Protein AF-A0A7W7MC34-F1 (afdb_monomer_lite)

Foldseek 3Di:
DDDDDDDDDDDDPPPPDDDDDDDDADDDDFFEEEEELQQAPPVPDPDPDDSLVSLLVQLLVCAVGAKYKYAQQAHNVVSSVVNHDAPDKDDFQHHFLATLRIMMGHVADADPVPFDWAADPDADPVVSQPSNDDDGGHTDGDGDPRPRPPPDDDDDDDDDDDDDPDDDDDDDDD

Sequence (174 aa):
MFTTRLAVAALTAAFLAVPAPASAAPSGSFKVLSYNVAGLPDILSSAETDRKSATTAIGRRLTGYDVVHVQEDFNYHAYLYAADTHAHRTPTSGGAGIGSGLNSLSSYAYDTDDFERVRWHSCQLDSGDCLTLRASPSAGYGWPRASTPTSTTCTPTPAPGTATWPPGPTTCAS

Organism: NCBI:txid135948

Radius of gyration: 26.64 Å; chains: 1; bounding box: 45×42×104 Å

InterPro domains:
  IPR036691 Endonuclease/exonuclease/phosphatase superfamily [G3DSA:3.60.10.10] (22-139)
  IPR036691 Endonuclease/exonuclease/phosphatase superfamily [SSF56219] (27-132)

Structure (mmCIF, N/CA/C/O backbone):
data_AF-A0A7W7MC34-F1
#
_entry.id   AF-A0A7W7MC34-F1
#
loop_
_atom_site.group_PDB
_atom_site.id
_atom_site.type_symbol
_atom_site.label_atom_id
_atom_site.label_alt_id
_atom_site.label_comp_id
_atom_site.label_asym_id
_atom_site.label_entity_id
_atom_site.label_seq_id
_atom_site.pdbx_PDB_ins_code
_atom_site.Cartn_x
_atom_site.Cartn_y
_atom_site.Cartn_z
_atom_site.occupancy
_atom_site.B_iso_or_equiv
_atom_site.auth_seq_id
_atom_site.auth_comp_id
_atom_site.auth_asym_id
_atom_site.auth_atom_id
_atom_site.pdbx_PDB_model_num
ATOM 1 N N . MET A 1 1 ? -31.877 -25.792 83.937 1.00 42.47 1 MET A N 1
ATOM 2 C CA . MET A 1 1 ? -30.930 -25.129 83.015 1.00 42.47 1 MET A CA 1
ATOM 3 C C . MET A 1 1 ? -31.214 -25.632 81.608 1.00 42.47 1 MET A C 1
ATOM 5 O O . MET A 1 1 ? -30.833 -26.748 81.300 1.00 42.47 1 MET A O 1
ATOM 9 N N . PHE A 1 2 ? -31.939 -24.864 80.794 1.00 44.22 2 PHE A N 1
ATOM 10 C CA . PHE A 1 2 ? -32.128 -25.147 79.367 1.00 44.22 2 PHE A CA 1
ATOM 11 C C . PHE A 1 2 ? -31.636 -23.924 78.592 1.00 44.22 2 PHE A C 1
ATOM 13 O O . PHE A 1 2 ? -32.106 -22.812 78.814 1.00 44.22 2 PHE A O 1
ATOM 20 N N . THR A 1 3 ? -30.614 -24.125 77.768 1.00 47.94 3 THR A N 1
ATOM 21 C CA . THR A 1 3 ? -29.912 -23.099 76.994 1.00 47.94 3 THR A CA 1
ATOM 22 C C . THR A 1 3 ? -30.612 -22.889 75.654 1.00 47.94 3 THR A C 1
ATOM 24 O O . THR A 1 3 ? -30.510 -23.716 74.751 1.00 47.94 3 THR A O 1
ATOM 27 N N . THR A 1 4 ? -31.320 -21.772 75.508 1.00 49.53 4 THR A N 1
ATOM 28 C CA . THR A 1 4 ? -31.945 -21.360 74.244 1.00 49.53 4 THR A CA 1
ATOM 29 C C . THR A 1 4 ? -30.874 -20.783 73.313 1.00 49.53 4 THR A C 1
ATOM 31 O O . THR A 1 4 ? -30.260 -19.767 73.632 1.00 49.53 4 THR A O 1
ATOM 34 N N . ARG A 1 5 ? -30.615 -21.422 72.166 1.00 53.81 5 ARG A N 1
ATOM 35 C CA . ARG A 1 5 ? -29.725 -20.879 71.125 1.00 53.81 5 ARG A CA 1
ATOM 36 C C . ARG A 1 5 ? -30.542 -20.015 70.162 1.00 53.81 5 ARG A C 1
ATOM 38 O O . ARG A 1 5 ? -31.427 -20.534 69.490 1.00 53.81 5 ARG A O 1
ATOM 45 N N . LEU A 1 6 ? -30.246 -18.716 70.090 1.00 54.81 6 LEU A N 1
ATOM 46 C CA . LEU A 1 6 ? -30.747 -17.844 69.023 1.00 54.81 6 LEU A CA 1
ATOM 47 C C . LEU A 1 6 ? -30.008 -18.178 67.720 1.00 54.81 6 LEU A C 1
ATOM 49 O O . LEU A 1 6 ? -28.784 -18.082 67.659 1.00 54.81 6 LEU A O 1
ATOM 53 N N . ALA A 1 7 ? -30.750 -18.553 66.680 1.00 56.78 7 ALA A N 1
ATOM 54 C CA . ALA A 1 7 ? -30.231 -18.644 65.322 1.00 56.78 7 ALA A CA 1
ATOM 55 C C . ALA A 1 7 ? -30.327 -17.259 64.661 1.00 56.78 7 ALA A C 1
ATOM 57 O O . ALA A 1 7 ? -31.419 -16.716 64.506 1.00 56.78 7 ALA A O 1
ATOM 58 N N . VAL A 1 8 ? -29.185 -16.678 64.291 1.00 55.62 8 VAL A N 1
ATOM 59 C CA . VAL A 1 8 ? -29.127 -15.442 63.501 1.00 55.62 8 VAL A CA 1
ATOM 60 C C . VAL A 1 8 ? -29.364 -15.818 62.039 1.00 55.62 8 VAL A C 1
ATOM 62 O O . VAL A 1 8 ? -28.523 -16.464 61.418 1.00 55.62 8 VAL A O 1
ATOM 65 N N . ALA A 1 9 ? -30.524 -15.453 61.496 1.00 57.06 9 ALA A N 1
ATOM 66 C CA . ALA A 1 9 ? -30.813 -15.600 60.075 1.00 57.06 9 ALA A CA 1
ATOM 67 C C . ALA A 1 9 ? -30.050 -14.520 59.290 1.00 57.06 9 ALA A C 1
ATOM 69 O O . ALA A 1 9 ? -30.346 -13.332 59.406 1.00 57.06 9 ALA A O 1
ATOM 70 N N . ALA A 1 10 ? -29.049 -14.924 58.508 1.00 59.97 10 ALA A N 1
ATOM 71 C CA . ALA A 1 10 ? -28.353 -14.032 57.589 1.00 59.97 10 ALA A CA 1
ATOM 72 C C . ALA A 1 10 ? -29.278 -13.699 56.403 1.00 59.97 10 ALA A C 1
ATOM 74 O O . ALA A 1 10 ? -29.546 -14.560 55.564 1.00 59.97 10 ALA A O 1
ATOM 75 N N . LEU A 1 11 ? -29.782 -12.461 56.334 1.00 58.22 11 LEU A N 1
ATOM 76 C CA . LEU A 1 11 ? -30.468 -11.954 55.143 1.00 58.22 11 LEU A CA 1
ATOM 77 C C . LEU A 1 11 ? -29.448 -11.821 54.004 1.00 58.22 11 LEU A C 1
ATOM 79 O O . LEU A 1 11 ? -28.612 -10.919 54.001 1.00 58.22 11 LEU A O 1
ATOM 83 N N . THR A 1 12 ? -29.528 -12.710 53.021 1.00 62.50 12 THR A N 1
ATOM 84 C CA . THR A 1 12 ? -28.853 -12.550 51.733 1.00 62.50 12 THR A CA 1
ATOM 85 C C . THR A 1 12 ? -29.674 -11.585 50.880 1.00 62.50 12 THR A C 1
ATOM 87 O O . THR A 1 12 ? -30.725 -11.933 50.349 1.00 62.50 12 THR A O 1
ATOM 90 N N . ALA A 1 13 ? -29.225 -10.334 50.773 1.00 63.00 13 ALA A N 1
ATOM 91 C CA . ALA A 1 13 ? -29.789 -9.385 49.822 1.00 63.00 13 ALA A CA 1
ATOM 92 C C . ALA A 1 13 ? -29.389 -9.813 48.400 1.00 63.00 13 ALA A C 1
ATOM 94 O O . ALA A 1 13 ? -28.249 -9.619 47.978 1.00 63.00 13 ALA A O 1
ATOM 95 N N . ALA A 1 14 ? -30.315 -10.433 47.668 1.00 64.88 14 ALA A N 1
ATOM 96 C CA . ALA A 1 14 ? -30.141 -10.708 46.249 1.00 64.88 14 ALA A CA 1
ATOM 97 C C . ALA A 1 14 ? -30.247 -9.385 45.474 1.00 64.88 14 ALA A C 1
ATOM 99 O O . ALA A 1 14 ? -31.339 -8.853 45.277 1.00 64.88 14 ALA A O 1
ATOM 100 N N . PHE A 1 15 ? -29.109 -8.831 45.055 1.00 66.62 15 PHE A N 1
ATOM 101 C CA . PHE A 1 15 ? -29.084 -7.729 44.099 1.00 66.62 15 PHE A CA 1
ATOM 102 C C . PHE A 1 15 ? -29.618 -8.236 42.753 1.00 66.62 15 PHE A C 1
ATOM 104 O O . PHE A 1 15 ? -28.943 -8.982 42.046 1.00 66.62 15 PHE A O 1
ATOM 111 N N . LEU A 1 16 ? -30.842 -7.841 42.399 1.00 67.75 16 LEU A N 1
ATOM 112 C CA . LEU A 1 16 ? -31.363 -8.001 41.044 1.00 67.75 16 LEU A CA 1
ATOM 113 C C . LEU A 1 16 ? -30.599 -7.032 40.134 1.00 67.75 16 LEU A C 1
ATOM 115 O O . LEU A 1 16 ? -30.870 -5.832 40.124 1.00 67.75 16 LEU A O 1
ATOM 119 N N . ALA A 1 17 ? -29.609 -7.545 39.403 1.00 72.62 17 ALA A N 1
ATOM 120 C CA . ALA A 1 17 ? -28.922 -6.784 38.369 1.00 72.62 17 ALA A CA 1
ATOM 121 C C . ALA A 1 17 ? -29.919 -6.459 37.247 1.00 72.62 17 ALA A C 1
ATOM 123 O O . ALA A 1 17 ? -30.355 -7.346 36.513 1.00 72.62 17 ALA A O 1
ATOM 124 N N . VAL A 1 18 ? -30.305 -5.188 37.130 1.00 77.06 18 VAL A N 1
ATOM 125 C CA . VAL A 1 18 ? -31.079 -4.704 35.983 1.00 77.06 18 VAL A CA 1
ATOM 126 C C . VAL A 1 18 ? -30.131 -4.669 34.778 1.00 77.06 18 VAL A C 1
ATOM 128 O O . VAL A 1 18 ? -29.096 -4.004 34.864 1.00 77.06 18 VAL A O 1
ATOM 131 N N . PRO A 1 19 ? -30.426 -5.375 33.670 1.00 74.69 19 PRO A N 1
ATOM 132 C CA . PRO A 1 19 ? -29.582 -5.317 32.486 1.00 74.69 19 PRO A CA 1
ATOM 133 C C . PRO A 1 19 ? -29.599 -3.893 31.923 1.00 74.69 19 PRO A C 1
ATOM 135 O O . PRO A 1 19 ? -30.663 -3.318 31.686 1.00 74.69 19 PRO A O 1
ATOM 138 N N . ALA A 1 20 ? -28.414 -3.315 31.727 1.00 78.38 20 ALA A N 1
ATOM 139 C CA . ALA A 1 20 ? -28.279 -2.026 31.064 1.00 78.38 20 ALA A CA 1
ATOM 140 C C . ALA A 1 20 ? -28.778 -2.131 29.609 1.00 78.38 20 ALA A C 1
ATOM 142 O O . ALA A 1 20 ? -28.585 -3.175 28.975 1.00 78.38 20 ALA A O 1
ATOM 143 N N . PRO A 1 21 ? -29.408 -1.077 29.059 1.00 74.00 21 PRO A N 1
ATOM 144 C CA . PRO A 1 21 ? -29.793 -1.069 27.655 1.00 74.00 21 PRO A CA 1
ATOM 145 C C . PRO A 1 21 ? -28.544 -1.241 26.785 1.00 74.00 21 PRO A C 1
ATOM 147 O O . PRO A 1 21 ? -27.536 -0.562 26.983 1.00 74.00 21 PRO A O 1
ATOM 150 N N . ALA A 1 22 ? -28.609 -2.158 25.820 1.00 78.19 22 ALA A N 1
ATOM 151 C CA . ALA A 1 22 ? -27.538 -2.335 24.853 1.00 78.19 22 ALA A CA 1
ATOM 152 C C . ALA A 1 22 ? -27.413 -1.060 24.007 1.00 78.19 22 ALA A C 1
ATOM 154 O O . ALA A 1 22 ? -28.377 -0.637 23.366 1.00 78.19 22 ALA A O 1
ATOM 155 N N . SER A 1 23 ? -26.229 -0.443 24.007 1.00 76.56 23 SER A N 1
ATOM 156 C CA . SER A 1 23 ? -25.928 0.640 23.072 1.00 76.56 23 SER A CA 1
ATOM 157 C C . SER A 1 23 ? -25.997 0.097 21.648 1.00 76.56 23 SER A C 1
ATOM 159 O O . SER A 1 23 ? -25.435 -0.961 21.360 1.00 76.56 23 SER A O 1
ATOM 161 N N . ALA A 1 24 ? -26.648 0.833 20.748 1.00 76.25 24 ALA A N 1
ATOM 162 C CA . ALA A 1 24 ? -26.589 0.524 19.326 1.00 76.25 24 ALA A CA 1
ATOM 163 C C . ALA A 1 24 ? -25.128 0.554 18.853 1.00 76.25 24 ALA A C 1
ATOM 165 O O . ALA A 1 24 ? -24.344 1.402 19.294 1.00 76.25 24 ALA A O 1
ATOM 166 N N . ALA A 1 25 ? -24.766 -0.383 17.975 1.00 79.25 25 ALA A N 1
ATOM 167 C CA . ALA A 1 25 ? -23.451 -0.385 17.354 1.00 79.25 25 ALA A CA 1
ATOM 168 C C . ALA A 1 25 ? -23.258 0.920 16.557 1.00 79.25 25 ALA A C 1
ATOM 170 O O . ALA A 1 25 ? -24.213 1.383 15.922 1.00 79.25 25 ALA A O 1
ATOM 171 N N . PRO A 1 26 ? -22.052 1.511 16.560 1.00 78.25 26 PRO A N 1
ATOM 172 C CA . PRO A 1 26 ? -21.754 2.655 15.710 1.00 78.25 26 PRO A CA 1
ATOM 173 C C . PRO A 1 26 ? -22.076 2.328 14.248 1.00 78.25 26 PRO A C 1
ATOM 175 O O . PRO A 1 26 ? -21.681 1.280 13.738 1.00 78.25 26 PRO A O 1
ATOM 178 N N . SER A 1 27 ? -22.789 3.226 13.574 1.00 84.44 27 SER A N 1
ATOM 179 C CA . SER A 1 27 ? -23.118 3.107 12.152 1.00 84.44 27 SER A CA 1
ATOM 180 C C . SER A 1 27 ? -22.488 4.250 11.366 1.00 84.44 27 SER A C 1
ATOM 182 O O . SER A 1 27 ? -22.453 5.383 11.845 1.00 84.44 27 SER A O 1
ATOM 184 N N . GLY A 1 28 ? -22.049 3.975 10.142 1.00 88.25 28 GLY A N 1
ATOM 185 C CA . GLY A 1 28 ? -21.449 4.968 9.258 1.00 88.25 28 GLY A CA 1
ATOM 186 C C . GLY A 1 28 ? -21.347 4.460 7.824 1.00 88.25 28 GLY A C 1
ATOM 187 O O . GLY A 1 28 ? -21.883 3.407 7.481 1.00 88.25 28 GLY A O 1
ATOM 188 N N . SER A 1 29 ? -20.661 5.219 6.978 1.00 92.69 29 SER A N 1
ATOM 189 C CA . SER A 1 29 ? -20.298 4.815 5.618 1.00 92.69 29 SER A CA 1
ATOM 190 C C . SER A 1 29 ? -18.792 4.926 5.460 1.00 92.69 29 SER A C 1
ATOM 192 O O . SER A 1 29 ? -18.185 5.823 6.037 1.00 92.69 29 SER A O 1
ATOM 194 N N . PHE A 1 30 ? -18.216 4.032 4.665 1.00 92.50 30 PHE A N 1
ATOM 195 C CA . PHE A 1 30 ? -16.805 4.056 4.308 1.00 92.50 30 PHE A CA 1
ATOM 196 C C . PHE A 1 30 ? -16.649 3.771 2.814 1.00 92.50 30 PHE A C 1
ATOM 198 O O . PHE A 1 30 ? -17.511 3.143 2.189 1.00 92.50 30 PHE A O 1
ATOM 205 N N . LYS A 1 31 ? -15.562 4.266 2.234 1.00 97.19 31 LYS A N 1
ATOM 206 C CA . LYS A 1 31 ? -15.208 4.115 0.826 1.00 97.19 31 LYS A CA 1
ATOM 207 C C . LYS A 1 31 ? -14.077 3.110 0.688 1.00 97.19 31 LYS A C 1
ATOM 209 O O . LYS A 1 31 ? -13.042 3.242 1.336 1.00 97.19 31 LYS A O 1
ATOM 214 N N . VAL A 1 32 ? -14.261 2.147 -0.208 1.00 97.12 32 VAL A N 1
ATOM 215 C CA . VAL A 1 32 ? -13.277 1.096 -0.480 1.00 97.12 32 VAL A CA 1
ATOM 216 C C . VAL A 1 32 ? -12.798 1.190 -1.917 1.00 97.12 32 VAL A C 1
ATOM 218 O O . VAL A 1 32 ? -13.605 1.397 -2.823 1.00 97.12 32 VAL A O 1
ATOM 221 N N . LEU A 1 33 ? -11.500 0.990 -2.123 1.00 97.88 33 LEU A N 1
ATOM 222 C CA . LEU A 1 33 ? -10.903 0.808 -3.440 1.00 97.88 33 LEU A CA 1
ATOM 223 C C . LEU A 1 33 ? -10.162 -0.527 -3.502 1.00 97.88 33 LEU A C 1
ATOM 225 O O . LEU A 1 33 ? -9.414 -0.873 -2.595 1.00 97.88 33 LEU A O 1
ATOM 229 N N . SER A 1 34 ? -10.322 -1.250 -4.605 1.00 96.38 34 SER A N 1
ATOM 230 C CA . SER A 1 34 ? -9.417 -2.327 -5.002 1.00 96.38 34 SER A CA 1
ATOM 231 C C . SER A 1 34 ? -8.751 -1.908 -6.307 1.00 96.38 34 SER A C 1
ATOM 233 O O . SER A 1 34 ? -9.445 -1.490 -7.236 1.00 96.38 34 SER A O 1
ATOM 235 N N . TYR A 1 35 ? -7.420 -1.913 -6.347 1.00 95.75 35 TYR A N 1
ATOM 236 C CA . TYR A 1 35 ? -6.681 -1.375 -7.481 1.00 95.75 35 TYR A CA 1
ATOM 237 C C . TYR A 1 35 ? -5.354 -2.099 -7.721 1.00 95.75 35 TYR A C 1
ATOM 239 O O . TYR A 1 35 ? -4.498 -2.176 -6.840 1.00 95.75 35 TYR A O 1
ATOM 247 N N . ASN A 1 36 ? -5.152 -2.576 -8.946 1.00 94.00 36 ASN A N 1
ATOM 248 C CA . ASN A 1 36 ? -3.878 -3.130 -9.385 1.00 94.00 36 ASN A CA 1
ATOM 249 C C . ASN A 1 36 ? -2.914 -1.985 -9.747 1.00 94.00 36 ASN A C 1
ATOM 251 O O . ASN A 1 36 ? -3.209 -1.176 -10.629 1.00 94.00 36 ASN A O 1
ATOM 255 N N . VAL A 1 37 ? -1.771 -1.902 -9.056 1.00 93.62 37 VAL A N 1
ATOM 256 C CA . VAL A 1 37 ? -0.793 -0.809 -9.217 1.00 93.62 37 VAL A CA 1
ATOM 257 C C . VAL A 1 37 ? 0.293 -1.098 -10.257 1.00 93.62 37 VAL A C 1
ATOM 259 O O . VAL A 1 37 ? 1.108 -0.213 -10.525 1.00 93.62 37 VAL A O 1
ATOM 262 N N . ALA A 1 38 ? 0.303 -2.296 -10.853 1.00 90.88 38 ALA A N 1
ATOM 263 C CA . ALA A 1 38 ? 1.282 -2.734 -11.850 1.00 90.88 38 ALA A CA 1
ATOM 264 C C . ALA A 1 38 ? 2.739 -2.500 -11.398 1.00 90.88 38 ALA A C 1
ATOM 266 O O . ALA A 1 38 ? 3.534 -1.852 -12.089 1.00 90.88 38 ALA A O 1
ATOM 267 N N . GLY A 1 39 ? 3.074 -2.983 -10.198 1.00 89.88 39 GLY A N 1
ATOM 268 C CA . GLY A 1 39 ? 4.353 -2.752 -9.522 1.00 89.88 39 GLY A CA 1
ATOM 269 C C . GLY A 1 39 ? 5.449 -3.770 -9.849 1.00 89.88 39 GLY A C 1
ATOM 270 O O . GLY A 1 39 ? 6.380 -3.923 -9.050 1.00 89.88 39 GLY A O 1
ATOM 271 N N . LEU A 1 40 ? 5.358 -4.460 -10.991 1.00 88.69 40 LEU A N 1
ATOM 272 C CA . LEU A 1 40 ? 6.446 -5.282 -11.528 1.00 88.69 40 LEU A CA 1
ATOM 273 C C . LEU A 1 40 ? 7.695 -4.425 -11.814 1.00 88.69 40 LEU A C 1
ATOM 275 O O . LEU A 1 40 ? 7.553 -3.270 -12.218 1.00 88.69 40 LEU A O 1
ATOM 279 N N . PRO A 1 41 ? 8.918 -4.971 -11.646 1.00 82.44 41 PRO A N 1
ATOM 280 C CA . PRO A 1 41 ? 10.157 -4.290 -12.024 1.00 82.44 41 PRO A CA 1
ATOM 281 C C . PRO A 1 41 ? 10.114 -3.740 -13.456 1.00 82.44 41 PRO A C 1
ATOM 283 O O . PRO A 1 41 ? 9.609 -4.424 -14.343 1.00 82.44 41 PRO A O 1
ATOM 286 N N . ASP A 1 42 ? 10.726 -2.576 -13.705 1.00 80.19 42 ASP A N 1
ATOM 287 C CA . ASP A 1 42 ? 10.744 -1.935 -15.037 1.00 80.19 42 ASP A CA 1
ATOM 288 C C . ASP A 1 42 ? 11.188 -2.890 -16.161 1.00 80.19 42 ASP A C 1
ATOM 290 O O . ASP A 1 42 ? 10.609 -2.873 -17.239 1.00 80.19 42 ASP A O 1
ATOM 294 N N . ILE A 1 43 ? 12.155 -3.781 -15.902 1.00 72.75 43 ILE A N 1
ATOM 295 C CA . ILE A 1 43 ? 12.640 -4.775 -16.882 1.00 72.75 43 ILE A CA 1
ATOM 296 C C . ILE A 1 43 ? 11.574 -5.799 -17.319 1.00 72.75 43 ILE A C 1
ATOM 298 O O . ILE A 1 43 ? 11.705 -6.401 -18.380 1.00 72.75 43 ILE A O 1
ATOM 302 N N . LEU A 1 44 ? 10.533 -6.009 -16.511 1.00 74.50 44 LEU A N 1
ATOM 303 C CA . LEU A 1 44 ? 9.408 -6.908 -16.800 1.00 74.50 44 LEU A CA 1
ATOM 304 C C . LEU A 1 44 ? 8.124 -6.145 -17.156 1.00 74.50 44 LEU A C 1
ATOM 306 O O . LEU A 1 44 ? 7.129 -6.758 -17.534 1.00 74.50 44 LEU A O 1
ATOM 310 N N . SER A 1 45 ? 8.129 -4.821 -17.016 1.00 74.31 45 SER A N 1
ATOM 311 C CA . SER A 1 45 ? 6.982 -3.963 -17.281 1.00 74.31 45 SER A CA 1
ATOM 312 C C . SER A 1 45 ? 6.926 -3.590 -18.761 1.00 74.31 45 SER A C 1
ATOM 314 O O . SER A 1 45 ? 7.920 -3.174 -19.347 1.00 74.31 45 SER A O 1
ATOM 316 N N . SER A 1 46 ? 5.742 -3.671 -19.368 1.00 75.88 46 SER A N 1
ATOM 317 C CA . SER A 1 46 ? 5.483 -3.121 -20.712 1.00 75.88 46 SER A CA 1
ATOM 318 C C . SER A 1 46 ? 4.973 -1.674 -20.676 1.00 75.88 46 SER A C 1
ATOM 320 O O . SER A 1 46 ? 4.469 -1.170 -21.675 1.00 75.88 46 SER A O 1
ATOM 322 N N . ALA A 1 47 ? 5.030 -1.010 -19.518 1.00 77.75 47 ALA A N 1
ATOM 323 C CA . ALA A 1 47 ? 4.470 0.323 -19.360 1.00 77.75 47 ALA A CA 1
ATOM 324 C C . ALA A 1 47 ? 5.345 1.408 -20.003 1.00 77.75 47 ALA A C 1
ATOM 326 O O . ALA A 1 47 ? 6.547 1.473 -19.771 1.00 77.75 47 ALA A O 1
ATOM 327 N N . GLU A 1 48 ? 4.708 2.332 -20.723 1.00 81.25 48 GLU A N 1
ATOM 328 C CA . GLU A 1 48 ? 5.382 3.478 -21.351 1.00 81.25 48 GLU A CA 1
ATOM 329 C C . GLU A 1 48 ? 5.837 4.538 -20.332 1.00 81.25 48 GLU A C 1
ATOM 331 O O . GLU A 1 48 ? 6.771 5.298 -20.576 1.00 81.25 48 GLU A O 1
ATOM 336 N N . THR A 1 49 ? 5.166 4.610 -19.177 1.00 85.12 49 THR A N 1
ATOM 337 C CA . THR A 1 49 ? 5.501 5.545 -18.094 1.00 85.12 49 THR A CA 1
ATOM 338 C C . THR A 1 49 ? 6.359 4.863 -17.037 1.00 85.12 49 THR A C 1
ATOM 340 O O . THR A 1 49 ? 5.982 3.798 -16.534 1.00 85.12 49 THR A O 1
ATOM 343 N N . ASP A 1 50 ? 7.439 5.536 -16.630 1.00 90.31 50 ASP A N 1
ATOM 344 C CA . ASP A 1 50 ? 8.303 5.143 -15.511 1.00 90.31 50 ASP A CA 1
ATOM 345 C C . ASP A 1 50 ? 7.484 4.695 -14.285 1.00 90.31 50 ASP A C 1
ATOM 347 O O . ASP A 1 50 ? 6.562 5.387 -13.832 1.00 90.31 50 ASP A O 1
ATOM 351 N N . ARG A 1 51 ? 7.808 3.517 -13.738 1.00 91.50 51 ARG A N 1
ATOM 352 C CA . ARG A 1 51 ? 7.018 2.912 -12.657 1.00 91.50 51 ARG A CA 1
ATOM 353 C C . ARG A 1 51 ? 7.061 3.712 -11.366 1.00 91.50 51 ARG A C 1
ATOM 355 O O . ARG A 1 51 ? 6.045 3.772 -10.673 1.00 91.50 51 ARG A O 1
ATOM 362 N N . LYS A 1 52 ? 8.167 4.387 -11.049 1.00 94.25 52 LYS A N 1
ATOM 363 C CA . LYS A 1 52 ? 8.287 5.186 -9.813 1.00 94.25 52 LYS A CA 1
ATOM 364 C C . LYS A 1 52 ? 7.332 6.372 -9.828 1.00 94.25 52 LYS A C 1
ATOM 366 O O . LYS A 1 52 ? 6.578 6.579 -8.873 1.00 94.25 52 LYS A O 1
ATOM 371 N N . SER A 1 53 ? 7.344 7.137 -10.913 1.00 95.06 53 SER A N 1
ATOM 372 C CA . SER A 1 53 ? 6.483 8.304 -11.103 1.00 95.06 53 SER A CA 1
ATOM 373 C C . SER A 1 53 ? 5.006 7.911 -11.180 1.00 95.06 53 SER A C 1
ATOM 375 O O . SER A 1 53 ? 4.187 8.522 -10.488 1.00 95.06 53 SER A O 1
ATOM 377 N N . ALA A 1 54 ? 4.670 6.847 -11.918 1.00 94.38 54 ALA A N 1
ATOM 378 C CA . ALA A 1 54 ? 3.310 6.315 -11.983 1.00 94.38 54 ALA A CA 1
ATOM 379 C C . ALA A 1 54 ? 2.808 5.857 -10.602 1.00 94.38 54 ALA A C 1
ATOM 381 O O . ALA A 1 54 ? 1.733 6.269 -10.168 1.00 94.38 54 ALA A O 1
ATOM 382 N N . THR A 1 55 ? 3.613 5.088 -9.865 1.00 96.31 55 THR A N 1
ATOM 383 C CA . THR A 1 55 ? 3.260 4.594 -8.522 1.00 96.31 55 THR A CA 1
ATOM 384 C C . THR A 1 55 ? 3.099 5.740 -7.519 1.00 96.31 55 THR A C 1
ATOM 386 O O . THR A 1 55 ? 2.143 5.766 -6.746 1.00 96.31 55 THR A O 1
ATOM 389 N N . THR A 1 56 ? 3.973 6.749 -7.577 1.00 97.12 56 THR A N 1
ATOM 390 C CA . THR A 1 56 ? 3.852 7.967 -6.754 1.00 97.12 56 THR A CA 1
ATOM 391 C C . THR A 1 56 ? 2.544 8.704 -7.053 1.00 97.12 56 THR A C 1
ATOM 393 O O . THR A 1 56 ? 1.852 9.177 -6.151 1.00 97.12 56 THR A O 1
ATOM 396 N N . ALA A 1 57 ? 2.188 8.812 -8.334 1.00 97.19 57 ALA A N 1
ATOM 397 C CA . ALA A 1 57 ? 0.954 9.443 -8.773 1.00 97.19 57 ALA A CA 1
ATOM 398 C C . ALA A 1 57 ? -0.289 8.662 -8.311 1.00 97.19 57 ALA A C 1
ATOM 400 O O . ALA A 1 57 ? -1.285 9.293 -7.948 1.00 97.19 57 ALA A O 1
ATOM 401 N N . ILE A 1 58 ? -0.231 7.327 -8.293 1.00 97.25 58 ILE A N 1
ATOM 402 C CA . ILE A 1 58 ? -1.282 6.480 -7.718 1.00 97.25 58 ILE A CA 1
ATOM 403 C C . ILE A 1 58 ? -1.432 6.780 -6.223 1.00 97.25 58 ILE A C 1
ATOM 405 O O . ILE A 1 58 ? -2.536 7.123 -5.813 1.00 97.25 58 ILE A O 1
ATOM 409 N N . GLY A 1 59 ? -0.345 6.762 -5.440 1.00 97.19 59 GLY A N 1
ATOM 410 C CA . GLY A 1 59 ? -0.385 7.005 -3.987 1.00 97.19 59 GLY A CA 1
ATOM 411 C C . GLY A 1 59 ? -1.090 8.312 -3.613 1.00 97.19 59 GLY A C 1
ATOM 412 O O . GLY A 1 59 ? -1.998 8.318 -2.788 1.00 97.19 59 GLY A O 1
ATOM 413 N N . ARG A 1 60 ? -0.800 9.403 -4.337 1.00 97.19 60 ARG A N 1
ATOM 414 C CA . ARG A 1 60 ? -1.465 10.710 -4.134 1.00 97.19 60 ARG A CA 1
ATOM 415 C C . ARG A 1 60 ? -2.983 10.689 -4.337 1.00 97.19 60 ARG A C 1
ATOM 417 O O . ARG A 1 60 ? -3.667 11.590 -3.861 1.00 97.19 60 ARG A O 1
ATOM 424 N N . ARG A 1 61 ? -3.504 9.729 -5.104 1.00 97.12 61 ARG A N 1
ATOM 425 C CA . ARG A 1 61 ? -4.929 9.623 -5.460 1.00 97.12 61 ARG A CA 1
ATOM 426 C C . ARG A 1 61 ? -5.707 8.692 -4.532 1.00 97.12 61 ARG A C 1
ATOM 428 O O . ARG A 1 61 ? -6.931 8.661 -4.623 1.00 97.12 61 ARG A O 1
ATOM 435 N N . LEU A 1 62 ? -5.027 7.954 -3.655 1.00 97.12 62 LEU A N 1
ATOM 436 C CA . LEU A 1 62 ? -5.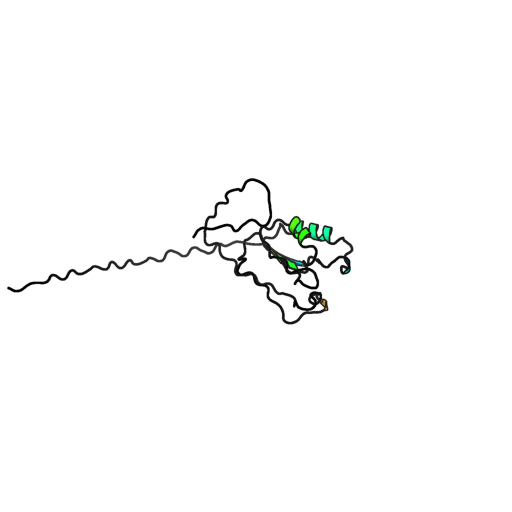672 6.996 -2.756 1.00 97.12 62 LEU A CA 1
ATOM 437 C C . LEU A 1 62 ? -6.405 7.671 -1.589 1.00 97.12 62 LEU A C 1
ATOM 439 O O . LEU A 1 62 ? -7.342 7.092 -1.055 1.00 97.12 62 LEU A O 1
ATOM 443 N N . THR A 1 63 ? -6.052 8.915 -1.258 1.00 89.12 63 THR A N 1
ATOM 444 C CA . THR A 1 63 ? -6.553 9.670 -0.092 1.00 89.12 63 THR A CA 1
ATOM 445 C C . THR A 1 63 ? -8.073 9.880 -0.036 1.00 89.12 63 THR A C 1
ATOM 447 O O . THR A 1 63 ? -8.602 10.264 1.001 1.00 89.12 63 THR A O 1
ATOM 450 N N . GLY A 1 64 ? -8.797 9.651 -1.138 1.00 92.94 64 GLY A N 1
ATOM 451 C CA . GLY A 1 64 ? -10.259 9.758 -1.201 1.00 92.94 64 GLY A CA 1
ATOM 452 C C . GLY A 1 64 ? -11.027 8.519 -0.722 1.00 92.94 64 GLY A C 1
ATOM 453 O O . GLY A 1 64 ? -12.263 8.545 -0.750 1.00 92.94 64 GLY A O 1
ATOM 454 N N . TYR A 1 65 ? -10.322 7.456 -0.335 1.00 97.88 65 TYR A N 1
ATOM 455 C CA . TYR A 1 65 ? -10.871 6.192 0.154 1.00 97.88 65 TYR A CA 1
ATOM 456 C C . TYR A 1 65 ? -10.460 5.974 1.611 1.00 97.88 65 TYR A C 1
ATOM 458 O O . TYR A 1 65 ? -9.455 6.513 2.052 1.00 97.88 65 TYR A O 1
ATOM 466 N N . ASP A 1 66 ? -11.248 5.210 2.363 1.00 97.12 66 ASP A N 1
ATOM 467 C CA . ASP A 1 66 ? -10.936 4.897 3.761 1.00 97.12 66 ASP A CA 1
ATOM 468 C C . ASP A 1 66 ? -10.138 3.597 3.882 1.00 97.12 66 ASP A C 1
ATOM 470 O O . ASP A 1 66 ? -9.356 3.420 4.816 1.00 97.12 66 ASP A O 1
ATOM 474 N N . VAL A 1 67 ? -10.359 2.683 2.934 1.00 96.62 67 VAL A N 1
ATOM 475 C CA . VAL A 1 67 ? -9.686 1.391 2.832 1.00 96.62 67 VAL A CA 1
ATOM 476 C C . VAL A 1 67 ? -9.305 1.137 1.377 1.00 96.62 67 VAL A C 1
ATOM 478 O O . VAL A 1 67 ? -10.150 1.203 0.482 1.00 96.62 67 VAL A O 1
ATOM 481 N N . VAL A 1 68 ? -8.045 0.792 1.132 1.00 97.94 68 VAL A N 1
ATOM 482 C CA . VAL A 1 68 ? -7.537 0.464 -0.202 1.00 97.94 68 VAL A CA 1
ATOM 483 C C . VAL A 1 68 ? -6.840 -0.887 -0.187 1.00 97.94 68 VAL A C 1
ATOM 485 O O . VAL A 1 68 ? -5.917 -1.107 0.591 1.00 97.94 68 VAL A O 1
ATOM 488 N N . HIS A 1 69 ? -7.237 -1.768 -1.099 1.00 96.31 69 HIS A N 1
ATOM 489 C CA . HIS A 1 69 ? -6.539 -3.006 -1.418 1.00 96.31 69 HIS A CA 1
ATOM 490 C C . HIS A 1 69 ? -5.757 -2.843 -2.711 1.00 96.31 69 HIS A C 1
ATOM 492 O O . HIS A 1 69 ? -6.350 -2.692 -3.782 1.00 96.31 69 HIS A O 1
ATOM 498 N N . VAL A 1 70 ? -4.434 -2.926 -2.622 1.00 95.12 70 VAL A N 1
ATOM 499 C CA . VAL A 1 70 ? -3.566 -2.874 -3.799 1.00 95.12 70 VAL A CA 1
ATOM 500 C C . VAL A 1 70 ? -3.155 -4.273 -4.247 1.00 95.12 70 VAL A C 1
ATOM 502 O O . VAL A 1 70 ? -2.884 -5.131 -3.407 1.00 95.12 70 VAL A O 1
ATOM 505 N N . GLN A 1 71 ? -3.149 -4.504 -5.562 1.00 93.00 71 GLN A N 1
ATOM 506 C CA . GLN A 1 71 ? -2.609 -5.708 -6.209 1.00 93.00 71 GLN A CA 1
ATOM 507 C C . GLN A 1 71 ? -1.346 -5.348 -7.002 1.00 93.00 71 GLN A C 1
ATOM 509 O O . GLN A 1 71 ? -1.182 -4.201 -7.412 1.00 93.00 71 GLN A O 1
ATOM 514 N N . GLU A 1 72 ? -0.474 -6.328 -7.228 1.00 91.12 72 GLU A N 1
ATOM 515 C CA . GLU A 1 72 ? 0.851 -6.173 -7.848 1.00 91.12 72 GLU A CA 1
ATOM 516 C C . GLU A 1 72 ? 1.784 -5.135 -7.199 1.00 91.12 72 GLU A C 1
ATOM 518 O O . GLU A 1 72 ? 2.715 -4.633 -7.828 1.00 91.12 72 GLU A O 1
ATOM 523 N N . ASP A 1 73 ? 1.595 -4.815 -5.924 1.00 92.50 73 ASP A N 1
ATOM 524 C CA . ASP A 1 73 ? 2.492 -3.949 -5.165 1.00 92.50 73 ASP A CA 1
ATOM 525 C C . ASP A 1 73 ? 3.759 -4.702 -4.723 1.00 92.50 73 ASP A C 1
ATOM 527 O O . ASP A 1 73 ? 3.926 -5.108 -3.568 1.00 92.50 73 ASP A O 1
ATOM 531 N N . PHE A 1 74 ? 4.643 -4.944 -5.690 1.00 90.00 74 PHE A N 1
ATOM 532 C CA . PHE A 1 74 ? 5.861 -5.723 -5.508 1.00 90.00 74 PHE A CA 1
ATOM 533 C C . PHE A 1 74 ? 7.078 -4.836 -5.193 1.00 90.00 74 PHE A C 1
ATOM 535 O O . PHE A 1 74 ? 7.614 -4.852 -4.081 1.00 90.00 74 PHE A O 1
ATOM 542 N N . ASN A 1 75 ? 7.538 -4.051 -6.175 1.00 91.62 75 ASN A N 1
ATOM 543 C CA . ASN A 1 75 ? 8.872 -3.436 -6.147 1.00 91.62 75 ASN A CA 1
ATOM 544 C C . ASN A 1 75 ? 8.876 -1.919 -5.894 1.00 91.62 75 ASN A C 1
ATOM 546 O O . ASN A 1 75 ? 9.933 -1.364 -5.593 1.00 91.62 75 ASN A O 1
ATOM 550 N N . TYR A 1 76 ? 7.721 -1.251 -5.982 1.00 94.12 76 TYR A N 1
ATOM 551 C CA . TYR A 1 76 ? 7.617 0.214 -5.899 1.00 94.12 76 TYR A CA 1
ATOM 552 C C . TYR A 1 76 ? 6.809 0.716 -4.690 1.00 94.12 76 TYR A C 1
ATOM 554 O O . TYR A 1 76 ? 6.577 1.920 -4.576 1.00 94.12 76 TYR A O 1
ATOM 562 N N . HIS A 1 77 ? 6.455 -0.167 -3.750 1.00 94.62 77 HIS A N 1
ATOM 563 C CA . HIS A 1 77 ? 5.643 0.138 -2.564 1.00 94.62 77 HIS A CA 1
ATOM 564 C C . HIS A 1 77 ? 6.143 1.352 -1.765 1.00 94.62 77 HIS A C 1
ATOM 566 O O . HIS A 1 77 ? 5.348 2.151 -1.285 1.00 94.62 77 HIS A O 1
ATOM 572 N N . ALA A 1 78 ? 7.461 1.562 -1.664 1.00 95.50 78 ALA A N 1
ATOM 573 C CA . ALA A 1 78 ? 8.018 2.717 -0.959 1.00 95.50 78 ALA A CA 1
ATOM 574 C C . ALA A 1 78 ? 7.572 4.060 -1.572 1.00 95.50 78 ALA A C 1
ATOM 576 O O . ALA A 1 78 ? 7.317 5.011 -0.839 1.00 95.50 78 ALA A O 1
ATOM 577 N N . TYR A 1 79 ? 7.430 4.130 -2.900 1.00 96.75 79 TYR A N 1
ATOM 578 C CA . TYR A 1 79 ? 6.941 5.321 -3.601 1.00 96.75 79 TYR A CA 1
ATOM 579 C C . TYR A 1 79 ? 5.435 5.509 -3.432 1.00 96.75 79 TYR A C 1
ATOM 581 O O . TYR A 1 79 ? 4.979 6.639 -3.258 1.00 96.75 79 TYR A O 1
ATOM 589 N N . LEU A 1 80 ? 4.677 4.407 -3.448 1.00 95.94 80 LEU A N 1
ATOM 590 C CA . LEU A 1 80 ? 3.243 4.416 -3.161 1.00 95.94 80 LEU A CA 1
ATOM 591 C C . LEU A 1 80 ? 3.001 4.996 -1.761 1.00 95.94 80 LEU A C 1
ATOM 593 O O . LEU A 1 80 ? 2.263 5.961 -1.595 1.00 95.94 80 LEU A O 1
ATOM 597 N N . TYR A 1 81 ? 3.703 4.443 -0.773 1.00 94.94 81 TYR A N 1
ATOM 598 C CA . TYR A 1 81 ? 3.557 4.759 0.644 1.00 94.94 81 TYR A CA 1
ATOM 599 C C . TYR A 1 81 ? 4.088 6.136 1.033 1.00 94.94 81 TYR A C 1
ATOM 601 O O . TYR A 1 81 ? 3.569 6.737 1.965 1.00 94.94 81 TYR A O 1
ATOM 609 N N . ALA A 1 82 ? 5.117 6.642 0.352 1.00 95.94 82 ALA A N 1
ATOM 610 C CA . ALA A 1 82 ? 5.627 7.990 0.598 1.00 95.94 82 ALA A CA 1
ATOM 611 C C . ALA A 1 82 ? 4.656 9.088 0.131 1.00 95.94 82 ALA A C 1
ATOM 613 O O . ALA A 1 82 ? 4.789 10.238 0.543 1.00 95.94 82 ALA A O 1
ATOM 614 N N . ALA A 1 83 ? 3.721 8.750 -0.760 1.00 96.31 83 ALA A N 1
ATOM 615 C CA . ALA A 1 83 ? 2.787 9.694 -1.364 1.00 96.31 83 ALA A CA 1
ATOM 616 C C . ALA A 1 83 ? 1.331 9.510 -0.902 1.00 96.31 83 ALA A C 1
ATOM 618 O O . ALA A 1 83 ? 0.487 10.344 -1.228 1.00 96.31 83 ALA A O 1
ATOM 619 N N . ASP A 1 84 ? 1.056 8.427 -0.179 1.00 97.06 84 ASP A N 1
ATOM 620 C CA . ASP A 1 84 ? -0.225 8.104 0.440 1.00 97.06 84 ASP A CA 1
ATOM 621 C C . ASP A 1 84 ? -0.309 8.646 1.882 1.00 97.06 84 ASP A C 1
ATOM 623 O O . ASP A 1 84 ? 0.715 8.885 2.524 1.00 97.06 84 ASP A O 1
ATOM 627 N N . THR A 1 85 ? -1.526 8.852 2.398 1.00 96.56 85 THR A N 1
ATOM 628 C CA . THR A 1 85 ? -1.758 9.434 3.735 1.00 96.56 85 THR A CA 1
ATOM 629 C C . THR A 1 85 ? -2.498 8.516 4.707 1.00 96.56 85 THR A C 1
ATOM 631 O O . THR A 1 85 ? -2.845 8.967 5.799 1.00 96.56 85 THR A O 1
ATOM 634 N N . HIS A 1 86 ? -2.770 7.258 4.353 1.00 96.94 86 HIS A N 1
ATOM 635 C CA . HIS A 1 86 ? -3.410 6.327 5.280 1.00 96.94 86 HIS A CA 1
ATOM 636 C C . HIS A 1 86 ? -2.468 6.016 6.453 1.00 96.94 86 HIS A C 1
ATOM 638 O O . HIS A 1 86 ? -1.285 5.722 6.267 1.00 96.94 86 HIS A O 1
ATOM 644 N N . ALA A 1 87 ? -2.993 6.070 7.680 1.00 95.94 87 ALA A N 1
ATOM 645 C CA . ALA A 1 87 ? -2.196 5.873 8.893 1.00 95.94 87 ALA A CA 1
ATOM 646 C C . ALA A 1 87 ? -1.778 4.409 9.105 1.00 95.94 87 ALA A C 1
ATOM 648 O O . ALA A 1 87 ? -0.780 4.136 9.777 1.00 95.94 87 ALA A O 1
ATOM 649 N N . HIS A 1 88 ? -2.524 3.467 8.528 1.00 94.75 88 HIS A N 1
ATOM 650 C CA . HIS A 1 88 ? -2.327 2.040 8.733 1.00 94.75 88 HIS A CA 1
ATOM 651 C C . HIS A 1 88 ? -2.098 1.328 7.408 1.00 94.75 88 HIS A C 1
ATOM 653 O O . HIS A 1 88 ? -2.751 1.609 6.405 1.00 94.75 88 HIS A O 1
ATOM 659 N N . ARG A 1 89 ? -1.167 0.372 7.411 1.00 93.62 89 ARG A N 1
ATOM 660 C CA . ARG A 1 89 ? -0.874 -0.459 6.244 1.00 93.62 89 ARG A CA 1
ATOM 661 C C . ARG A 1 89 ? -0.354 -1.829 6.634 1.00 93.62 89 ARG A C 1
ATOM 663 O O . ARG A 1 89 ? 0.298 -1.959 7.671 1.00 93.62 89 ARG A O 1
ATOM 670 N N . THR A 1 90 ? -0.595 -2.827 5.795 1.00 91.69 90 THR A N 1
ATOM 671 C CA . THR A 1 90 ? -0.013 -4.166 5.973 1.00 91.69 90 THR A CA 1
ATOM 672 C C . THR A 1 90 ? 1.482 -4.161 5.622 1.00 91.69 90 THR A C 1
ATOM 674 O O . THR A 1 90 ? 1.871 -3.476 4.671 1.00 91.69 90 THR A O 1
ATOM 677 N N . PRO A 1 91 ? 2.337 -4.945 6.306 1.00 89.25 91 PRO A N 1
ATOM 678 C CA . PRO A 1 91 ? 3.735 -5.126 5.901 1.00 89.25 91 PRO A CA 1
ATOM 679 C C . PRO A 1 91 ? 3.831 -5.723 4.493 1.00 89.25 91 PRO A C 1
ATOM 681 O O . PRO A 1 91 ? 3.046 -6.612 4.179 1.00 89.25 91 PRO A O 1
ATOM 684 N N . THR A 1 92 ? 4.798 -5.311 3.664 1.00 87.19 92 THR A N 1
ATOM 685 C CA . THR A 1 92 ? 5.017 -5.947 2.348 1.00 87.19 92 THR A CA 1
ATOM 686 C C . THR A 1 92 ? 5.432 -7.415 2.493 1.00 87.19 92 THR A C 1
ATOM 688 O O . THR A 1 92 ? 6.112 -7.789 3.446 1.00 87.19 92 THR A O 1
ATOM 691 N N . SER A 1 93 ? 5.035 -8.253 1.532 1.00 85.44 93 SER A N 1
ATOM 692 C CA . SER A 1 93 ? 5.408 -9.677 1.485 1.00 85.44 93 SER A CA 1
ATOM 693 C C . SER A 1 93 ? 6.647 -9.968 0.628 1.00 85.44 93 SER A C 1
ATOM 695 O O . SER A 1 93 ? 7.051 -11.123 0.528 1.00 85.44 93 SER A O 1
ATOM 697 N N . GLY A 1 94 ? 7.260 -8.941 0.028 1.00 85.44 94 GLY A N 1
ATOM 698 C CA . GLY A 1 94 ? 8.439 -9.065 -0.833 1.00 85.44 94 GLY A CA 1
ATOM 699 C C . GLY A 1 94 ? 8.184 -8.629 -2.278 1.00 85.44 94 GLY A C 1
ATOM 700 O O . GLY A 1 94 ? 7.057 -8.324 -2.664 1.00 85.44 94 GLY A O 1
ATOM 701 N N . GLY A 1 95 ? 9.256 -8.589 -3.072 1.00 85.38 95 GLY A N 1
ATOM 702 C CA . GLY A 1 95 ? 9.204 -8.211 -4.487 1.00 85.38 95 GLY A CA 1
ATOM 703 C C . GLY A 1 95 ? 8.615 -9.297 -5.390 1.00 85.38 95 GLY A C 1
ATOM 704 O O . GLY A 1 95 ? 8.284 -10.396 -4.934 1.00 85.38 95 GLY A O 1
ATOM 705 N N . ALA A 1 96 ? 8.514 -8.993 -6.685 1.00 82.94 96 ALA A N 1
ATOM 706 C CA . ALA A 1 96 ? 7.997 -9.917 -7.689 1.00 82.94 96 ALA A CA 1
ATOM 707 C C . ALA A 1 96 ? 8.827 -11.209 -7.676 1.00 82.94 96 ALA A C 1
ATOM 709 O O . ALA A 1 96 ? 10.049 -11.171 -7.523 1.00 82.94 96 ALA A O 1
ATOM 710 N N . GLY A 1 97 ? 8.165 -12.358 -7.775 1.00 74.69 97 GLY A N 1
ATOM 711 C CA . GLY A 1 97 ? 8.805 -13.666 -7.625 1.00 74.69 97 GLY A CA 1
ATOM 712 C C . GLY A 1 97 ? 8.877 -14.195 -6.191 1.00 74.69 97 GLY A C 1
ATOM 713 O O . GLY A 1 97 ? 9.133 -15.378 -6.022 1.00 74.69 97 GLY A O 1
ATOM 714 N N . ILE A 1 98 ? 8.643 -13.371 -5.165 1.00 76.69 98 ILE A N 1
ATOM 715 C CA . ILE A 1 98 ? 8.758 -13.783 -3.751 1.00 76.69 98 ILE A CA 1
ATOM 716 C C . ILE A 1 98 ? 7.488 -13.436 -2.973 1.00 76.69 98 ILE A C 1
ATOM 718 O O . ILE A 1 98 ? 6.917 -14.287 -2.284 1.00 76.69 98 ILE A O 1
ATOM 722 N N . GLY A 1 99 ? 7.066 -12.177 -3.066 1.00 80.88 99 GLY A N 1
ATOM 723 C CA . GLY A 1 99 ? 5.882 -11.664 -2.398 1.00 80.88 99 GLY A CA 1
ATOM 724 C C . GLY A 1 99 ? 4.605 -11.948 -3.172 1.00 80.88 99 GLY A C 1
ATOM 725 O O . GLY A 1 99 ? 4.620 -12.334 -4.335 1.00 80.88 99 GLY A O 1
ATOM 726 N N . SER A 1 100 ? 3.480 -11.717 -2.505 1.00 83.06 100 SER A N 1
ATOM 727 C CA . SER A 1 100 ? 2.143 -11.839 -3.098 1.00 83.06 100 SER A CA 1
ATOM 728 C C . SER A 1 100 ? 1.749 -10.656 -3.979 1.00 83.06 100 SER A C 1
ATOM 730 O O . SER A 1 100 ? 0.797 -10.758 -4.741 1.00 83.06 100 SER A O 1
ATOM 732 N N . GLY A 1 101 ? 2.418 -9.512 -3.811 1.00 87.00 101 GLY A N 1
ATOM 733 C CA . GLY A 1 101 ? 2.017 -8.257 -4.438 1.00 87.00 101 GLY A CA 1
ATOM 734 C C . GLY A 1 101 ? 0.717 -7.674 -3.892 1.00 87.00 101 GLY A C 1
ATOM 735 O O . GLY A 1 101 ? 0.211 -6.730 -4.483 1.00 87.00 101 GLY A O 1
ATOM 736 N N . LEU A 1 102 ? 0.151 -8.192 -2.795 1.00 90.31 102 LEU A N 1
ATOM 737 C CA . LEU A 1 102 ? -1.038 -7.580 -2.209 1.00 90.31 102 LEU A CA 1
ATOM 738 C C . LEU A 1 102 ? -0.770 -6.985 -0.833 1.00 90.31 102 LEU A C 1
ATOM 740 O O . LEU A 1 102 ? -0.199 -7.634 0.054 1.00 90.31 102 LEU A O 1
ATOM 744 N N . ASN A 1 103 ? -1.246 -5.756 -0.670 1.00 93.06 103 ASN A N 1
ATOM 745 C CA . ASN A 1 103 ? -1.170 -4.976 0.554 1.00 93.06 103 ASN A CA 1
ATOM 746 C C . ASN A 1 103 ? -2.476 -4.199 0.753 1.00 93.06 103 ASN A C 1
ATOM 748 O O . ASN A 1 103 ? -3.240 -3.982 -0.192 1.00 93.06 103 ASN A O 1
ATOM 752 N N . SER A 1 104 ? -2.723 -3.775 1.989 1.00 94.62 104 SER A N 1
ATOM 753 C CA . SER A 1 104 ? -3.849 -2.907 2.329 1.00 94.62 104 SER A CA 1
ATOM 754 C C . SER A 1 104 ? -3.358 -1.617 2.971 1.00 94.62 104 SER A C 1
ATOM 756 O O . SER A 1 104 ? -2.395 -1.641 3.740 1.00 94.62 104 SER A O 1
ATOM 758 N N . LEU A 1 105 ? -4.041 -0.519 2.662 1.00 95.88 105 LEU A N 1
ATOM 759 C CA . LEU A 1 105 ? -3.892 0.813 3.249 1.00 95.88 105 LEU A CA 1
ATOM 760 C C . LEU A 1 105 ? -5.231 1.182 3.896 1.00 95.88 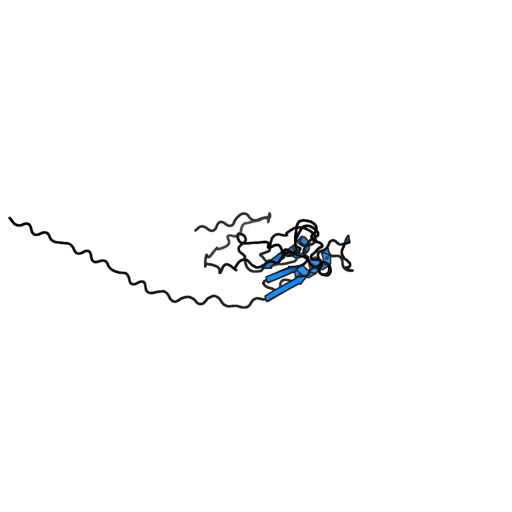105 LEU A C 1
ATOM 762 O O . LEU A 1 105 ? -6.285 0.853 3.350 1.00 95.88 105 LEU A O 1
ATOM 766 N N . SER A 1 106 ? -5.207 1.809 5.067 1.00 96.00 106 SER A N 1
ATOM 767 C CA . SER A 1 106 ? -6.419 2.081 5.839 1.00 96.00 106 SER A CA 1
ATOM 768 C C . SER A 1 106 ? -6.293 3.311 6.728 1.00 96.00 106 SER A C 1
ATOM 770 O O . SER A 1 106 ? -5.273 3.540 7.386 1.00 96.00 106 SER A O 1
ATOM 772 N N . SER A 1 107 ? -7.372 4.085 6.779 1.00 95.62 107 SER A N 1
ATOM 773 C CA . SER A 1 107 ? -7.552 5.196 7.714 1.00 95.62 107 SER A CA 1
ATOM 774 C C . SER A 1 107 ? -7.883 4.694 9.121 1.00 95.62 107 SER A C 1
ATOM 776 O O . SER A 1 107 ? -7.725 5.427 10.093 1.00 95.62 107 SER A O 1
ATOM 778 N N . TYR A 1 108 ? -8.307 3.435 9.236 1.00 93.00 108 TYR A N 1
ATOM 779 C CA . TYR A 1 108 ? -8.641 2.774 10.491 1.00 93.00 108 TYR A CA 1
ATOM 780 C C . TYR A 1 108 ? -7.550 1.795 10.911 1.00 93.00 108 TYR A C 1
ATOM 782 O O . TYR A 1 108 ? -6.972 1.096 10.070 1.00 93.00 108 TYR A O 1
ATOM 790 N N . ALA A 1 109 ? -7.308 1.722 12.219 1.00 92.56 109 ALA A N 1
ATOM 791 C CA . ALA A 1 109 ? -6.444 0.710 12.802 1.00 92.56 109 ALA A CA 1
ATOM 792 C C . ALA A 1 109 ? -6.988 -0.693 12.511 1.00 92.56 109 ALA A C 1
ATOM 794 O O . ALA A 1 109 ? -8.198 -0.902 12.418 1.00 92.56 109 ALA A O 1
ATOM 795 N N . TYR A 1 110 ? -6.076 -1.647 12.382 1.00 84.94 110 TYR A N 1
ATOM 796 C CA . TYR A 1 110 ? -6.391 -3.064 12.283 1.00 84.94 110 TYR A CA 1
ATOM 797 C C . TYR A 1 110 ? -5.617 -3.8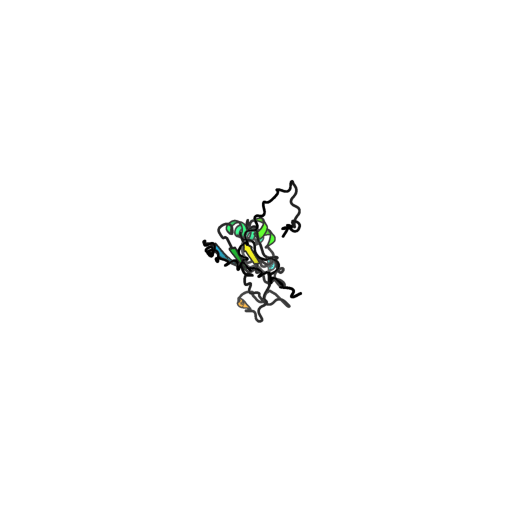16 13.356 1.00 84.94 110 TYR A C 1
ATOM 799 O O . TYR A 1 110 ? -4.582 -3.336 13.825 1.00 84.94 110 TYR A O 1
ATOM 807 N N . ASP A 1 111 ? -6.133 -4.977 13.743 1.00 87.44 111 ASP A N 1
ATOM 808 C CA . ASP A 1 111 ? -5.437 -5.863 14.662 1.00 87.44 111 ASP A CA 1
ATOM 809 C C . ASP A 1 111 ? -4.208 -6.447 13.956 1.00 87.44 111 ASP A C 1
ATOM 811 O O . ASP A 1 111 ? -4.319 -7.259 13.035 1.00 87.44 111 ASP A O 1
ATOM 815 N N . THR A 1 112 ? -3.030 -5.954 14.332 1.00 84.00 112 THR A N 1
ATOM 816 C CA . THR A 1 112 ? -1.763 -6.411 13.761 1.00 84.00 112 THR A CA 1
ATOM 817 C C . THR A 1 112 ? -1.374 -7.797 14.253 1.00 84.00 112 THR A C 1
ATOM 819 O O . THR A 1 112 ? -0.620 -8.472 13.553 1.00 84.00 112 THR A O 1
ATOM 822 N N . ASP A 1 113 ? -1.874 -8.216 15.418 1.00 84.56 113 ASP A N 1
ATOM 823 C CA . ASP A 1 113 ? -1.558 -9.514 16.017 1.00 84.56 113 ASP A CA 1
ATOM 824 C C . ASP A 1 113 ? -2.382 -10.640 15.369 1.00 84.56 113 ASP A C 1
ATOM 826 O O . ASP A 1 113 ? -1.922 -11.779 15.311 1.00 84.56 113 ASP A O 1
ATOM 830 N N . ASP A 1 114 ? -3.548 -10.305 14.803 1.00 80.62 114 ASP A N 1
ATOM 831 C CA . ASP A 1 114 ? -4.412 -11.204 14.014 1.00 80.62 114 ASP A CA 1
ATOM 832 C C . ASP A 1 114 ? -4.198 -11.059 12.488 1.00 80.62 114 ASP A C 1
ATOM 834 O O . ASP A 1 114 ? -4.984 -11.534 11.667 1.00 80.62 114 ASP A O 1
ATOM 838 N N . PHE A 1 115 ? -3.141 -10.362 12.052 1.00 84.88 115 PHE A N 1
ATOM 839 C CA . PHE A 1 115 ? -2.859 -10.226 10.624 1.00 84.88 115 PHE A CA 1
ATOM 840 C C . PHE A 1 115 ? -2.342 -11.539 10.026 1.00 84.88 115 PHE A C 1
ATOM 842 O O . PHE A 1 115 ? -1.203 -11.950 10.256 1.00 84.88 115 PHE A O 1
ATOM 849 N N . GLU A 1 116 ? -3.144 -12.142 9.151 1.00 82.75 116 GLU A N 1
ATOM 850 C CA . GLU A 1 116 ? -2.784 -13.379 8.466 1.00 82.75 116 GLU A CA 1
ATOM 851 C C . GLU A 1 116 ? -2.588 -13.205 6.959 1.00 82.75 116 GLU A C 1
ATOM 853 O O . GLU A 1 116 ? -3.273 -12.441 6.272 1.00 82.75 116 GLU A O 1
ATOM 858 N N . ARG A 1 117 ? -1.655 -13.997 6.414 1.00 80.12 117 ARG A N 1
ATOM 859 C CA . ARG A 1 117 ? -1.467 -14.138 4.971 1.00 80.12 117 ARG A CA 1
ATOM 860 C C . ARG A 1 117 ? -1.843 -15.543 4.508 1.00 80.12 117 ARG A C 1
ATOM 862 O O . ARG A 1 117 ? -1.055 -16.474 4.664 1.00 80.12 117 ARG A O 1
ATOM 869 N N . VAL A 1 118 ? -3.012 -15.679 3.879 1.00 75.44 118 VAL A N 1
ATOM 870 C CA . VAL A 1 118 ? -3.496 -16.969 3.366 1.00 75.44 118 VAL A CA 1
ATOM 871 C C . VAL A 1 118 ? -2.983 -17.223 1.951 1.00 75.44 118 VAL A C 1
ATOM 873 O O . VAL A 1 118 ? -3.040 -16.369 1.066 1.00 75.44 118 VAL A O 1
ATOM 876 N N . ARG A 1 119 ? -2.463 -18.431 1.757 1.00 69.00 119 ARG A N 1
ATOM 877 C CA . ARG A 1 119 ? -1.871 -18.939 0.520 1.00 69.00 119 ARG A CA 1
ATOM 878 C C . ARG A 1 119 ? -2.914 -19.724 -0.283 1.00 69.00 119 ARG A C 1
ATOM 880 O O . ARG A 1 119 ? -3.538 -20.630 0.268 1.00 69.00 119 ARG A O 1
ATOM 887 N N . TRP A 1 120 ? -3.089 -19.424 -1.573 1.00 65.06 120 TRP A N 1
ATOM 888 C CA . TRP A 1 120 ? -3.881 -20.282 -2.467 1.00 65.06 120 TRP A CA 1
ATOM 889 C C . TRP A 1 120 ? -3.144 -21.606 -2.751 1.00 65.06 120 TRP A C 1
ATOM 891 O O . TRP A 1 120 ? -1.959 -21.744 -2.477 1.00 65.06 120 TRP A O 1
ATOM 901 N N . HIS A 1 121 ? -3.831 -22.616 -3.287 1.00 57.66 121 HIS A N 1
ATOM 902 C CA . HIS A 1 121 ? -3.200 -23.901 -3.645 1.00 57.66 121 HIS A CA 1
ATOM 903 C C . HIS A 1 121 ? -2.946 -24.040 -5.162 1.00 57.66 121 HIS A C 1
ATOM 905 O O . HIS A 1 121 ? -2.347 -25.018 -5.601 1.00 57.66 121 HIS A O 1
ATOM 911 N N . SER A 1 122 ? -3.373 -23.055 -5.963 1.00 58.06 122 SER A N 1
ATOM 912 C CA . SER A 1 122 ? -3.265 -23.019 -7.431 1.00 58.06 122 SER A CA 1
ATOM 913 C C . SER A 1 122 ? -3.179 -21.570 -7.941 1.00 58.06 122 SER A C 1
ATOM 915 O O . SER A 1 122 ? -3.837 -20.708 -7.364 1.00 58.06 122 SER A O 1
ATOM 917 N N . CYS A 1 123 ? -2.425 -21.307 -9.020 1.00 64.00 123 CYS A N 1
ATOM 918 C CA . CYS A 1 123 ? -2.317 -19.992 -9.686 1.00 64.00 123 CYS A CA 1
ATOM 919 C C . CYS A 1 123 ? -2.829 -20.048 -11.141 1.00 64.00 123 CYS A C 1
ATOM 921 O O . CYS A 1 123 ? -2.790 -21.117 -11.756 1.00 64.00 123 CYS A O 1
ATOM 923 N N . GLN A 1 124 ? -3.294 -18.918 -11.689 1.00 61.06 124 GLN A N 1
ATOM 924 C CA . GLN A 1 124 ? -3.609 -18.760 -13.118 1.00 61.06 124 GLN A CA 1
ATOM 925 C C . GLN A 1 124 ? -2.455 -18.042 -13.842 1.00 61.06 124 GLN A C 1
ATOM 927 O O . GLN A 1 124 ? -2.031 -16.959 -13.441 1.00 61.06 124 GLN A O 1
ATOM 932 N N . LEU A 1 125 ? -1.912 -18.661 -14.898 1.00 51.88 125 LEU A N 1
ATOM 933 C CA . LEU A 1 125 ? -0.695 -18.191 -15.586 1.00 51.88 125 LEU A CA 1
ATOM 934 C C . LEU A 1 125 ? -0.883 -16.851 -16.314 1.00 51.88 125 LEU A C 1
ATOM 936 O O . LEU A 1 125 ? 0.064 -16.077 -16.421 1.00 51.88 125 LEU A O 1
ATOM 940 N N . ASP A 1 126 ? -2.088 -16.585 -16.802 1.00 53.44 126 ASP A N 1
ATOM 941 C CA . ASP A 1 126 ? -2.478 -15.422 -17.605 1.00 53.44 126 ASP A CA 1
ATOM 942 C C . ASP A 1 126 ? -2.912 -14.199 -16.775 1.00 53.44 126 ASP A C 1
ATOM 944 O O . ASP A 1 126 ? -3.018 -13.103 -17.317 1.00 53.44 126 ASP A O 1
ATOM 948 N N . SER A 1 127 ? -3.087 -14.361 -15.459 1.00 53.88 127 SER A N 1
ATOM 949 C CA . SER A 1 127 ? -3.419 -13.287 -14.503 1.00 53.88 127 SER A CA 1
ATOM 950 C C . SER A 1 127 ? -2.179 -12.624 -13.872 1.00 53.88 127 SER A C 1
ATOM 952 O O . SER A 1 127 ? -2.286 -11.664 -13.117 1.00 53.88 127 SER A O 1
ATOM 954 N N . GLY A 1 128 ? -0.971 -13.136 -14.143 1.00 53.59 128 GLY A N 1
ATOM 955 C CA . GLY A 1 128 ? 0.253 -12.711 -13.445 1.00 53.59 128 GLY A CA 1
ATOM 956 C C . GLY A 1 128 ? 0.443 -13.366 -12.068 1.00 53.59 128 GLY A C 1
ATOM 957 O O . GLY A 1 128 ? 1.515 -13.245 -11.475 1.00 53.59 128 GLY A O 1
ATOM 958 N N . ASP A 1 129 ? -0.531 -14.159 -11.605 1.00 57.47 129 ASP A N 1
ATOM 959 C CA . ASP A 1 129 ? -0.512 -14.879 -10.321 1.00 57.47 129 ASP A CA 1
ATOM 960 C C . ASP A 1 129 ? 0.680 -15.831 -10.169 1.00 57.47 129 ASP A C 1
ATOM 962 O O . ASP A 1 129 ? 1.072 -16.164 -9.054 1.00 57.47 129 ASP A O 1
ATOM 966 N N . CYS A 1 130 ? 1.234 -16.313 -11.283 1.00 56.41 130 CYS A N 1
ATOM 967 C CA . CYS A 1 130 ? 2.347 -17.259 -11.287 1.00 56.41 130 CYS A CA 1
ATOM 968 C C . CYS A 1 130 ? 3.729 -16.581 -11.399 1.00 56.41 130 CYS A C 1
ATOM 970 O O . CYS A 1 130 ? 4.751 -17.271 -11.374 1.00 56.41 130 CYS A O 1
ATOM 972 N N . LEU A 1 131 ? 3.793 -15.243 -11.477 1.00 53.69 131 LEU A N 1
ATOM 973 C CA . LEU A 1 131 ? 5.047 -14.477 -11.411 1.00 53.69 131 LEU A CA 1
ATOM 974 C C . LEU A 1 131 ? 5.609 -14.379 -9.972 1.00 53.69 131 LEU A C 1
ATOM 976 O O . LEU A 1 131 ? 6.528 -13.607 -9.723 1.00 53.69 131 LEU A O 1
ATOM 980 N N . THR A 1 132 ? 5.108 -15.187 -9.029 1.00 53.19 132 THR A N 1
ATOM 981 C CA . THR A 1 132 ? 5.494 -15.285 -7.602 1.00 53.19 132 THR A CA 1
ATOM 982 C C . THR A 1 132 ? 6.408 -16.501 -7.282 1.00 53.19 132 THR A C 1
ATOM 984 O O . THR A 1 132 ? 6.259 -17.176 -6.264 1.00 53.19 132 THR A O 1
ATOM 987 N N . LEU A 1 133 ? 7.354 -16.833 -8.172 1.00 41.69 133 LEU A N 1
ATOM 988 C CA . LEU A 1 133 ? 8.037 -18.140 -8.275 1.00 41.69 133 LEU A CA 1
ATOM 989 C C . LEU A 1 133 ? 8.650 -18.801 -6.996 1.00 41.69 133 LEU A C 1
ATOM 991 O O . LEU A 1 133 ? 9.563 -18.301 -6.350 1.00 41.69 133 LEU A O 1
ATOM 995 N N . ARG A 1 134 ? 8.261 -20.082 -6.814 1.00 34.66 134 ARG A N 1
ATOM 996 C CA . ARG A 1 134 ? 8.914 -21.233 -6.119 1.00 34.66 134 ARG A CA 1
ATOM 997 C C . ARG A 1 134 ? 8.867 -21.344 -4.580 1.00 34.66 134 ARG A C 1
ATOM 999 O O . ARG A 1 134 ? 9.507 -22.229 -4.022 1.00 34.66 134 ARG A O 1
ATOM 1006 N N . ALA A 1 135 ? 7.997 -20.591 -3.915 1.00 30.94 135 ALA A N 1
ATOM 1007 C CA . ALA A 1 135 ? 7.395 -20.997 -2.627 1.00 30.94 135 ALA A CA 1
ATOM 1008 C C . ALA A 1 135 ? 6.099 -20.239 -2.271 1.00 30.94 135 ALA A C 1
ATOM 1010 O O . ALA A 1 135 ? 5.463 -20.564 -1.268 1.00 30.94 135 ALA A O 1
ATOM 1011 N N . SER A 1 136 ? 5.692 -19.245 -3.065 1.00 35.78 136 SER A N 1
ATOM 1012 C CA . SER A 1 136 ? 4.576 -18.365 -2.723 1.00 35.78 136 SER 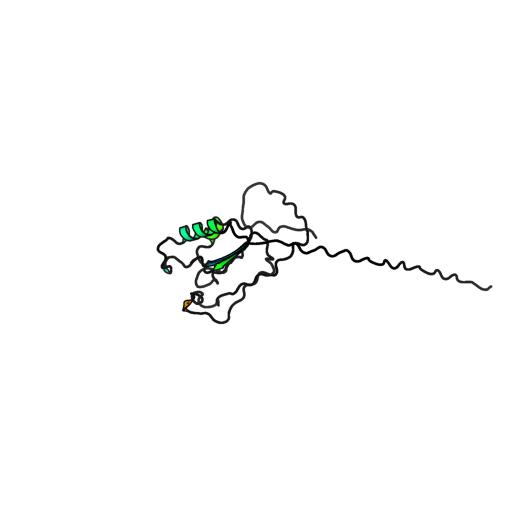A CA 1
ATOM 1013 C C . SER A 1 136 ? 3.426 -18.541 -3.711 1.00 35.78 136 SER A C 1
ATOM 1015 O O . SER A 1 136 ? 3.465 -17.974 -4.803 1.00 35.78 136 SER A O 1
ATOM 1017 N N . PRO A 1 137 ? 2.395 -19.325 -3.369 1.00 38.22 137 PRO A N 1
ATOM 1018 C CA . PRO A 1 137 ? 1.138 -19.246 -4.089 1.00 38.22 137 PRO A CA 1
ATOM 1019 C C . PRO A 1 137 ? 0.530 -17.857 -3.873 1.00 38.22 137 PRO A C 1
ATOM 1021 O O . PRO A 1 137 ? 0.636 -17.290 -2.778 1.00 38.22 137 PRO A O 1
ATOM 1024 N N . SER A 1 138 ? -0.075 -17.317 -4.930 1.00 41.50 138 SER A N 1
ATOM 1025 C CA . SER A 1 138 ? -0.880 -16.099 -4.916 1.00 41.50 138 SER A CA 1
ATOM 1026 C C . SER A 1 138 ? -1.753 -16.069 -3.663 1.00 41.50 138 SER A C 1
ATOM 1028 O O . SER A 1 138 ? -2.176 -17.106 -3.147 1.00 41.50 138 SER A O 1
ATOM 1030 N N . ALA A 1 139 ? -1.961 -14.889 -3.103 1.00 41.25 139 ALA A N 1
ATOM 1031 C CA . ALA A 1 139 ? -2.623 -14.768 -1.822 1.00 41.25 139 ALA A CA 1
ATOM 1032 C C . ALA A 1 139 ? -4.017 -14.184 -1.986 1.00 41.25 139 ALA A C 1
ATOM 1034 O O . ALA A 1 139 ? -4.274 -13.394 -2.885 1.00 41.25 139 ALA A O 1
ATOM 1035 N N . GLY A 1 140 ? -4.937 -14.600 -1.135 1.00 38.09 140 GLY A N 1
ATOM 1036 C CA . GLY A 1 140 ? -6.190 -13.903 -0.902 1.00 38.09 140 GLY A CA 1
ATOM 1037 C C . GLY A 1 140 ? -6.081 -13.362 0.507 1.00 38.09 140 GLY A C 1
ATOM 1038 O O . GLY A 1 140 ? -5.762 -14.125 1.417 1.00 38.09 140 GLY A O 1
ATOM 1039 N N . TYR A 1 141 ? -6.287 -12.063 0.697 1.00 46.16 141 TYR A N 1
ATOM 1040 C CA . TYR A 1 141 ? -6.265 -11.482 2.035 1.00 46.16 141 TYR A CA 1
ATOM 1041 C C . TYR A 1 141 ? -7.678 -11.125 2.451 1.00 46.16 141 TYR A C 1
ATOM 1043 O O . TYR A 1 141 ? -8.299 -10.221 1.896 1.00 46.16 141 TYR A O 1
ATOM 1051 N N . GLY A 1 142 ? -8.179 -11.884 3.421 1.00 37.56 142 GLY A N 1
ATOM 1052 C CA . GLY A 1 142 ? -9.284 -11.459 4.258 1.00 37.56 142 GLY A CA 1
ATOM 1053 C C . GLY A 1 142 ? -8.755 -10.524 5.339 1.00 37.56 142 GLY A C 1
ATOM 1054 O O . GLY A 1 142 ? -7.633 -10.677 5.814 1.00 37.56 142 GLY A O 1
ATOM 1055 N N . TRP A 1 143 ? -9.565 -9.542 5.706 1.00 35.78 143 TRP A N 1
ATOM 1056 C CA . TRP A 1 143 ? -9.331 -8.742 6.899 1.00 35.78 143 TRP A CA 1
ATOM 1057 C C . TRP A 1 143 ? -9.393 -9.626 8.154 1.00 35.78 143 TRP A C 1
ATOM 1059 O O . TRP A 1 143 ? -10.331 -10.428 8.245 1.00 35.78 143 TRP A O 1
ATOM 1069 N N . PRO A 1 144 ? -8.510 -9.440 9.157 1.00 41.31 144 PRO A N 1
ATOM 1070 C CA . PRO A 1 144 ? -8.901 -9.752 10.522 1.00 41.31 144 PRO A CA 1
ATOM 1071 C C . PRO A 1 144 ? -10.118 -8.902 10.876 1.00 41.31 144 PRO A C 1
ATOM 1073 O O . PRO A 1 144 ? -10.320 -7.803 10.346 1.00 41.31 144 PRO A O 1
ATOM 1076 N N . ARG A 1 145 ? -10.975 -9.432 11.744 1.00 40.91 145 ARG A N 1
ATOM 1077 C CA . ARG A 1 145 ? -12.180 -8.733 12.197 1.00 40.91 145 ARG A CA 1
ATOM 1078 C C . ARG A 1 145 ? -11.775 -7.326 12.641 1.00 40.91 145 ARG A C 1
ATOM 1080 O O . ARG A 1 145 ? -10.924 -7.203 13.513 1.00 40.91 145 ARG A O 1
ATOM 1087 N N . ALA A 1 146 ? -12.370 -6.280 12.057 1.00 42.97 146 ALA A N 1
ATOM 1088 C CA . ALA A 1 146 ? -12.2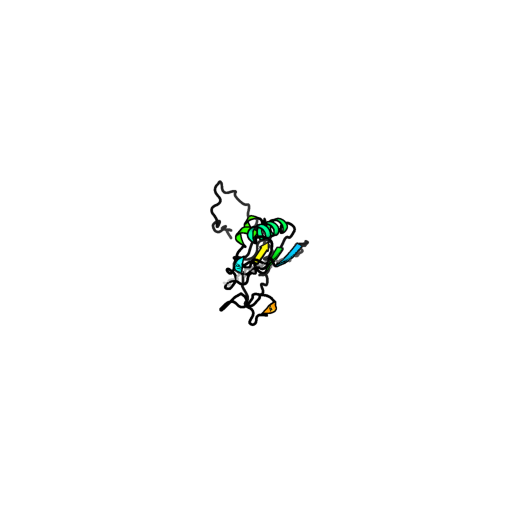04 -4.931 12.584 1.00 42.97 146 ALA A CA 1
ATOM 1089 C C . ALA A 1 146 ? -12.568 -4.994 14.070 1.00 42.97 146 ALA A C 1
ATOM 1091 O O . ALA A 1 146 ? -13.719 -5.286 14.416 1.00 42.97 146 ALA A O 1
ATOM 1092 N N . SER A 1 147 ? -11.582 -4.820 14.944 1.00 40.72 147 SER A N 1
ATOM 1093 C CA . SER A 1 147 ? -11.832 -4.715 16.366 1.00 40.72 147 SER A CA 1
ATOM 1094 C C . SER A 1 147 ? -12.674 -3.458 16.530 1.00 40.72 147 SER A C 1
ATOM 1096 O O . SER A 1 147 ? -12.227 -2.340 16.280 1.00 40.72 147 SER A O 1
ATOM 1098 N N . THR A 1 148 ? -13.953 -3.639 16.873 1.00 35.53 148 THR A N 1
ATOM 1099 C CA . THR A 1 148 ? -14.761 -2.539 17.397 1.00 35.53 148 THR A CA 1
ATOM 1100 C C . THR A 1 148 ? -13.920 -1.868 18.471 1.00 35.53 148 THR A C 1
ATOM 1102 O O . THR A 1 148 ? -13.452 -2.591 19.356 1.00 35.53 148 THR A O 1
ATOM 1105 N N . PRO A 1 149 ? -13.694 -0.545 18.413 1.00 39.28 149 PRO A N 1
ATOM 1106 C CA . PRO A 1 149 ? -12.928 0.118 19.445 1.00 39.28 149 PRO A CA 1
ATOM 1107 C C . PRO A 1 149 ? -13.705 -0.065 20.746 1.00 39.28 149 PRO A C 1
ATOM 1109 O O . PRO A 1 149 ? -14.728 0.582 20.972 1.00 39.28 149 PRO A O 1
ATOM 1112 N N . THR A 1 150 ? -13.256 -0.982 21.604 1.00 40.69 150 THR A N 1
ATOM 1113 C CA . THR A 1 150 ? -13.550 -0.880 23.027 1.00 40.69 150 THR A CA 1
ATOM 1114 C C . THR A 1 150 ? -13.044 0.492 23.418 1.00 40.69 150 THR A C 1
ATOM 1116 O O . THR A 1 150 ? -11.889 0.814 23.143 1.00 40.69 150 THR A O 1
ATOM 1119 N N . SER A 1 151 ? -13.940 1.332 23.928 1.00 40.03 151 SER A N 1
ATOM 1120 C CA . SER A 1 151 ? -13.671 2.724 24.258 1.00 40.03 151 SER A CA 1
ATOM 1121 C C . SER A 1 151 ? -12.569 2.819 25.316 1.00 40.03 151 SER A C 1
ATOM 1123 O O . SER A 1 151 ? -12.841 2.949 26.507 1.00 40.03 151 SER A O 1
ATOM 1125 N N . THR A 1 152 ? -11.318 2.752 24.889 1.00 39.75 152 THR A N 1
ATOM 1126 C CA . THR A 1 152 ? -10.169 3.076 25.716 1.00 39.75 152 THR A CA 1
ATOM 1127 C C . THR A 1 152 ? -9.635 4.376 25.161 1.00 39.75 152 THR A C 1
ATOM 1129 O O . THR A 1 152 ? -8.962 4.422 24.135 1.00 39.75 152 THR A O 1
ATOM 1132 N N . THR A 1 153 ? -10.043 5.467 25.798 1.00 36.69 153 THR A N 1
ATOM 1133 C CA . THR A 1 153 ? -9.592 6.817 25.483 1.00 36.69 153 THR A CA 1
ATOM 1134 C C . THR A 1 153 ? -8.080 6.888 25.699 1.00 36.69 153 THR A C 1
ATOM 1136 O O . THR A 1 153 ? -7.619 7.034 26.827 1.00 36.69 153 THR A O 1
ATOM 1139 N N . CYS A 1 154 ? -7.291 6.774 24.633 1.00 36.91 154 CYS A N 1
ATOM 1140 C CA . CYS A 1 154 ? -5.863 7.068 24.677 1.00 36.91 154 CYS A CA 1
ATOM 1141 C C . CYS A 1 154 ? -5.647 8.493 24.172 1.00 36.9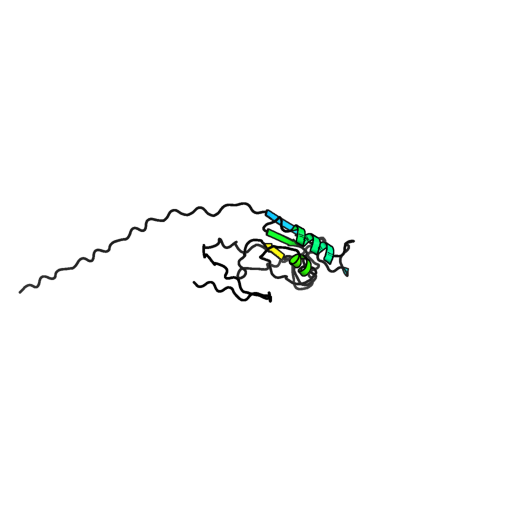1 154 CYS A C 1
ATOM 1143 O O . CYS A 1 154 ? -5.754 8.769 22.979 1.00 36.91 154 CYS A O 1
ATOM 1145 N N . THR A 1 155 ? -5.362 9.415 25.087 1.00 35.09 155 THR A N 1
ATOM 1146 C CA . THR A 1 155 ? -4.929 10.768 24.732 1.00 35.09 155 THR A CA 1
ATOM 1147 C C . THR A 1 155 ? -3.485 10.695 24.221 1.00 35.09 155 THR A C 1
ATOM 1149 O O . THR A 1 155 ? -2.621 10.232 24.969 1.00 35.09 155 THR A O 1
ATOM 1152 N N . PRO A 1 156 ? -3.169 11.126 22.987 1.00 40.31 156 PRO A N 1
ATOM 1153 C CA . PRO A 1 156 ? -1.788 11.150 22.526 1.00 40.31 156 PRO A CA 1
ATOM 1154 C C . PRO A 1 156 ? -1.018 12.274 23.232 1.00 40.31 156 PRO A C 1
ATOM 1156 O O . PRO A 1 156 ? -1.354 13.451 23.099 1.00 40.31 156 PRO A O 1
ATOM 1159 N N . THR A 1 157 ? 0.041 11.921 23.961 1.00 35.94 157 THR A N 1
ATOM 1160 C CA . THR A 1 157 ? 1.064 12.886 24.384 1.00 35.94 157 THR A CA 1
ATOM 1161 C C . THR A 1 157 ? 1.971 13.169 23.181 1.00 35.94 157 THR A C 1
ATOM 1163 O O . THR A 1 157 ? 2.564 12.226 22.653 1.00 35.94 157 THR A O 1
ATOM 1166 N N . PRO A 1 158 ? 2.115 14.421 22.714 1.00 36.66 158 PRO A N 1
ATOM 1167 C CA . PRO A 1 158 ? 3.010 14.724 21.604 1.00 36.66 158 PRO A CA 1
ATOM 1168 C C . PRO A 1 158 ? 4.470 14.554 22.046 1.00 36.66 158 PRO A C 1
ATOM 1170 O O . PRO A 1 158 ? 4.948 15.266 22.929 1.00 36.66 158 PRO A O 1
ATOM 1173 N N . ALA A 1 159 ? 5.186 13.610 21.431 1.00 40.81 159 ALA A N 1
ATOM 1174 C CA . ALA A 1 159 ? 6.631 13.488 21.598 1.00 40.81 159 ALA A CA 1
ATOM 1175 C C . ALA A 1 159 ? 7.345 14.616 20.823 1.00 40.81 159 ALA A C 1
ATOM 1177 O O . ALA A 1 159 ? 7.022 14.854 19.654 1.00 40.81 159 ALA A O 1
ATOM 1178 N N . PRO A 1 160 ? 8.312 15.325 21.430 1.00 38.00 160 PRO A N 1
ATOM 1179 C CA . PRO A 1 160 ? 9.058 16.369 20.749 1.00 38.00 160 PRO A CA 1
ATOM 1180 C C . PRO A 1 160 ? 10.170 15.764 19.885 1.00 38.00 160 PRO A C 1
ATOM 1182 O O . PRO A 1 160 ? 11.067 15.111 20.402 1.00 38.00 160 PRO A O 1
ATOM 1185 N N . GLY A 1 161 ? 10.144 16.077 18.588 1.00 43.53 161 GLY A N 1
ATOM 1186 C CA . GLY A 1 161 ? 11.329 16.120 17.727 1.00 43.53 161 GLY A CA 1
ATOM 1187 C C . GLY A 1 161 ? 11.926 14.778 17.275 1.00 43.53 161 GLY A C 1
ATOM 1188 O O . GLY A 1 161 ? 12.289 13.922 18.066 1.00 43.53 161 GLY A O 1
ATOM 1189 N N . THR A 1 162 ? 12.142 14.677 15.960 1.00 36.34 162 THR A N 1
ATOM 1190 C CA . THR A 1 162 ? 12.845 13.613 15.210 1.00 36.34 162 THR A CA 1
ATOM 1191 C C . THR A 1 162 ? 12.106 12.276 15.066 1.00 36.34 162 THR A C 1
ATOM 1193 O O . THR A 1 162 ? 12.197 11.370 15.886 1.00 36.34 162 THR A O 1
ATOM 1196 N N . ALA A 1 163 ? 11.399 12.144 13.938 1.00 39.66 163 ALA A N 1
ATOM 1197 C CA . ALA A 1 163 ? 10.837 10.887 13.462 1.00 39.66 163 ALA A CA 1
ATOM 1198 C C . ALA A 1 163 ? 11.966 9.901 13.120 1.00 39.66 163 ALA A C 1
ATOM 1200 O O . ALA A 1 163 ? 12.563 9.963 12.045 1.00 39.66 163 ALA A O 1
ATOM 1201 N N . THR A 1 164 ? 12.252 8.988 14.041 1.00 38.00 164 THR A N 1
ATOM 1202 C CA . THR A 1 164 ? 12.935 7.728 13.742 1.00 38.00 164 THR A CA 1
ATOM 1203 C C . THR A 1 164 ? 11.881 6.625 13.763 1.00 38.00 164 THR A C 1
ATOM 1205 O O . THR A 1 164 ? 11.072 6.535 14.683 1.00 38.00 164 THR A O 1
ATOM 1208 N N . TRP A 1 165 ? 11.813 5.863 12.671 1.00 39.31 165 TRP A N 1
ATOM 1209 C CA . TRP A 1 165 ? 10.813 4.820 12.439 1.00 39.31 165 TRP A CA 1
ATOM 1210 C C . TRP A 1 165 ? 11.464 3.443 12.623 1.00 39.31 165 TRP A C 1
ATOM 1212 O O . TRP A 1 165 ? 12.577 3.261 12.120 1.00 39.31 165 TRP A O 1
ATOM 1222 N N . PRO A 1 166 ? 10.800 2.458 13.259 1.00 48.81 166 PRO A N 1
ATOM 1223 C CA . PRO A 1 166 ? 9.415 2.456 13.758 1.00 48.81 166 PRO A CA 1
ATOM 1224 C C . PRO A 1 166 ? 9.235 3.126 15.138 1.00 48.81 166 PRO A C 1
ATOM 1226 O O . PRO A 1 166 ? 10.161 3.086 15.947 1.00 48.81 166 PRO A O 1
ATOM 1229 N N . PRO A 1 167 ? 8.056 3.712 15.446 1.00 47.31 167 PRO A N 1
ATOM 1230 C CA . PRO A 1 167 ? 7.725 4.130 16.804 1.00 47.31 167 PRO A CA 1
ATOM 1231 C C . PRO A 1 167 ? 7.673 2.900 17.717 1.00 47.31 167 PRO A C 1
ATOM 1233 O O . PRO A 1 167 ? 7.181 1.841 17.324 1.00 47.31 167 PRO A O 1
ATOM 1236 N N . GLY A 1 168 ? 8.208 3.041 18.932 1.00 37.69 168 GLY A N 1
ATOM 1237 C CA . GLY A 1 168 ? 8.137 2.001 19.957 1.00 37.69 168 GLY A CA 1
ATOM 1238 C C . GLY A 1 168 ? 6.689 1.630 20.318 1.00 37.69 168 GLY A C 1
ATOM 1239 O O . GLY A 1 168 ? 5.758 2.372 19.991 1.00 37.69 168 GLY A O 1
ATOM 1240 N N . PRO A 1 169 ? 6.479 0.486 20.993 1.00 41.59 169 PRO A N 1
ATOM 1241 C CA . PRO A 1 169 ? 5.149 0.025 21.374 1.00 41.59 169 PRO A CA 1
ATOM 1242 C C . PRO A 1 169 ? 4.429 1.085 22.217 1.00 41.59 169 PRO A C 1
ATOM 1244 O O . PRO A 1 169 ? 4.957 1.573 23.216 1.00 41.59 169 PRO A O 1
ATOM 1247 N N . THR A 1 170 ? 3.212 1.442 21.807 1.00 47.91 170 THR A N 1
ATOM 1248 C CA . THR A 1 170 ? 2.325 2.296 22.604 1.00 47.91 170 THR A CA 1
ATOM 1249 C C . THR A 1 170 ? 1.791 1.445 23.750 1.00 47.91 170 THR A C 1
ATOM 1251 O O . THR A 1 170 ? 0.982 0.550 23.531 1.00 47.91 170 THR A O 1
ATOM 1254 N N . THR A 1 171 ? 2.273 1.661 24.973 1.00 36.03 171 THR A N 1
ATOM 1255 C CA . THR A 1 171 ? 1.758 0.941 26.142 1.00 36.03 171 THR A CA 1
ATOM 1256 C C . THR A 1 171 ? 0.401 1.516 26.541 1.00 36.03 171 THR A C 1
ATOM 1258 O O . THR A 1 171 ? 0.333 2.623 27.076 1.00 36.03 171 THR A O 1
ATOM 1261 N N . CYS A 1 172 ? -0.673 0.765 26.314 1.00 36.44 172 CYS A N 1
ATOM 1262 C CA . CYS A 1 172 ? -1.960 0.988 26.967 1.00 36.44 172 CYS A CA 1
ATOM 1263 C C . CYS A 1 172 ? -1.940 0.236 28.304 1.00 36.44 172 CYS A C 1
ATOM 1265 O O . CYS A 1 172 ? -1.780 -0.982 28.319 1.00 36.44 172 CYS A O 1
ATOM 1267 N N . ALA A 1 173 ? -2.047 0.949 29.426 1.00 37.62 173 ALA A N 1
ATOM 1268 C CA . ALA A 1 173 ? -2.206 0.312 30.730 1.00 37.62 173 ALA A CA 1
ATOM 1269 C C . ALA A 1 173 ? -3.644 -0.212 30.864 1.00 37.62 173 ALA A C 1
ATOM 1271 O O . ALA A 1 173 ? -4.593 0.541 30.642 1.00 37.62 173 ALA A O 1
ATOM 1272 N N . SER A 1 174 ? -3.775 -1.498 31.187 1.00 40.97 174 SER A N 1
ATOM 1273 C CA . SER A 1 174 ? -5.010 -2.145 31.651 1.00 40.97 174 SER A CA 1
ATOM 1274 C C . SER A 1 174 ? -5.385 -1.736 33.069 1.00 40.97 174 SER A C 1
ATOM 1276 O O . SER A 1 174 ? -4.447 -1.562 33.882 1.00 40.97 174 SER A O 1
#

Secondary structure (DSSP, 8-state):
----PPP----------PPPPPPPPP-----EEEEE---S-GGG---SS-HHHHHHHHHTTGGG-SEEEEES-SS-HHHHHHH---SEEPPP--STTTS---EEEESS---STT---EEPS---GGGTTT-STTT---EE-PPPP---------PPPPPPS---SSPPP-----

pLDDT: mean 71.52, std 22.56, range [30.94, 97.94]